Protein AF-A0A8C7GXF8-F1 (afdb_monomer)

Structure (mmCIF, N/CA/C/O backbone):
data_AF-A0A8C7GXF8-F1
#
_entry.id   AF-A0A8C7GXF8-F1
#
loop_
_atom_site.group_PDB
_atom_site.id
_atom_site.type_symbol
_atom_site.label_atom_id
_atom_site.label_alt_id
_atom_site.label_comp_id
_atom_site.label_asym_id
_atom_site.label_entity_id
_atom_site.label_seq_id
_atom_site.pdbx_PDB_ins_code
_atom_site.Cartn_x
_atom_site.Cartn_y
_atom_site.Cartn_z
_atom_site.occupancy
_atom_site.B_iso_or_equiv
_atom_site.auth_seq_id
_atom_site.auth_comp_id
_atom_site.auth_asym_id
_atom_site.auth_atom_id
_atom_site.pdbx_PDB_model_num
ATOM 1 N N . MET A 1 1 ? -21.602 2.900 77.761 1.00 37.84 1 MET A N 1
ATOM 2 C CA . MET A 1 1 ? -21.576 1.833 76.741 1.00 37.84 1 MET A CA 1
ATOM 3 C C . MET A 1 1 ? -21.600 2.525 75.396 1.00 37.84 1 MET A C 1
ATOM 5 O O . MET A 1 1 ? -22.631 3.067 75.029 1.00 37.84 1 MET A O 1
ATOM 9 N N . ALA A 1 2 ? -20.425 2.652 74.786 1.00 38.53 2 ALA A N 1
ATOM 10 C CA . ALA A 1 2 ? -20.212 3.375 73.543 1.00 38.53 2 ALA A CA 1
ATOM 11 C C . ALA A 1 2 ? -20.342 2.424 72.341 1.00 38.53 2 ALA A C 1
ATOM 13 O O . ALA A 1 2 ? -19.917 1.275 72.425 1.00 38.53 2 ALA A O 1
ATOM 14 N N . ASP A 1 3 ? -20.939 2.963 71.280 1.00 42.12 3 ASP A N 1
ATOM 15 C CA . ASP A 1 3 ? -20.663 2.750 69.858 1.00 42.12 3 ASP A CA 1
ATOM 16 C C . ASP A 1 3 ? -20.632 1.326 69.286 1.00 42.12 3 ASP A C 1
ATOM 18 O O . ASP A 1 3 ? -19.658 0.591 69.430 1.00 42.12 3 ASP A O 1
ATOM 22 N N . PHE A 1 4 ? -21.635 1.007 68.454 1.00 40.75 4 PHE A N 1
ATOM 23 C CA . PHE A 1 4 ? -21.426 0.115 67.308 1.00 40.75 4 PHE A CA 1
ATOM 24 C C . PHE A 1 4 ? -22.445 0.367 66.179 1.00 40.75 4 PHE A C 1
ATOM 26 O O . PHE A 1 4 ? -23.509 -0.245 66.119 1.00 40.75 4 PHE A O 1
ATOM 33 N N . LEU A 1 5 ? -22.112 1.278 65.258 1.00 38.28 5 LEU A N 1
ATOM 34 C CA . LEU A 1 5 ? -22.714 1.361 63.921 1.00 38.28 5 LEU A CA 1
ATOM 35 C C . LEU A 1 5 ? -21.674 0.888 62.896 1.00 38.28 5 LEU A C 1
ATOM 37 O O . LEU A 1 5 ? -20.668 1.581 62.722 1.00 38.28 5 LEU A O 1
ATOM 41 N N . PRO A 1 6 ? -21.893 -0.221 62.166 1.00 48.06 6 PRO A N 1
ATOM 42 C CA . PRO A 1 6 ? -21.053 -0.562 61.035 1.00 48.06 6 PRO A CA 1
ATOM 43 C C . PRO A 1 6 ? -21.650 -0.053 59.710 1.00 48.06 6 PRO A C 1
ATOM 45 O O . PRO A 1 6 ? -22.717 -0.456 59.256 1.00 48.06 6 PRO A O 1
ATOM 48 N N . THR A 1 7 ? -20.855 0.810 59.074 1.00 41.66 7 THR A N 1
ATOM 49 C CA . THR A 1 7 ? -20.466 0.754 57.649 1.00 41.66 7 THR A CA 1
ATOM 50 C C . THR A 1 7 ? -21.515 0.992 56.553 1.00 41.66 7 THR A C 1
ATOM 52 O O . THR A 1 7 ? -22.010 0.078 55.897 1.00 41.66 7 THR A O 1
ATOM 55 N N . ARG A 1 8 ? -21.683 2.280 56.217 1.00 49.59 8 ARG A N 1
ATOM 56 C CA . ARG A 1 8 ? -21.349 2.867 54.894 1.00 49.59 8 ARG A CA 1
ATOM 57 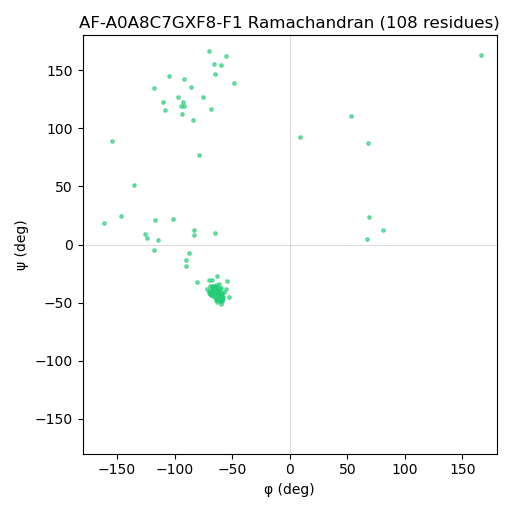C C . ARG A 1 8 ? -20.971 1.836 53.803 1.00 49.59 8 ARG A C 1
ATOM 59 O O . ARG A 1 8 ? -19.801 1.496 53.668 1.00 49.59 8 ARG A O 1
ATOM 66 N N . SER A 1 9 ? -21.924 1.371 52.993 1.00 46.28 9 SER A N 1
ATOM 67 C CA . SER A 1 9 ? -21.595 0.593 51.774 1.00 46.28 9 SER A CA 1
ATOM 68 C C . SER A 1 9 ? -22.706 0.499 50.713 1.00 46.28 9 SER A C 1
ATOM 70 O O . SER A 1 9 ? -22.623 -0.333 49.819 1.00 46.28 9 SER A O 1
ATOM 72 N N . VAL A 1 10 ? -23.718 1.377 50.729 1.00 46.47 10 VAL A N 1
ATOM 73 C CA . VAL A 1 10 ? -24.803 1.376 49.712 1.00 46.47 10 VAL A CA 1
ATOM 74 C C . VAL A 1 10 ? -24.845 2.625 48.821 1.00 46.47 10 VAL A C 1
ATOM 76 O O . VAL A 1 10 ? -25.710 2.750 47.963 1.00 46.47 10 VAL A O 1
ATOM 79 N N . LEU A 1 11 ? -23.887 3.547 48.962 1.00 46.47 11 LEU A N 1
ATOM 80 C CA . LEU A 1 11 ? -23.899 4.844 48.265 1.00 46.47 11 LEU A CA 1
ATOM 81 C C . LEU A 1 11 ? -22.981 4.934 47.035 1.00 46.47 11 LEU A C 1
ATOM 83 O O . LEU A 1 11 ? -22.623 6.037 46.643 1.00 46.47 11 LEU A O 1
ATOM 87 N N . ASN A 1 12 ? -22.593 3.822 46.402 1.00 44.22 12 ASN A N 1
ATOM 88 C CA . ASN A 1 12 ? -21.622 3.878 45.296 1.00 44.22 12 ASN A CA 1
ATOM 89 C C . ASN A 1 12 ? -22.120 3.419 43.921 1.00 44.22 12 ASN A C 1
ATOM 91 O O . ASN A 1 12 ? -21.305 3.137 43.04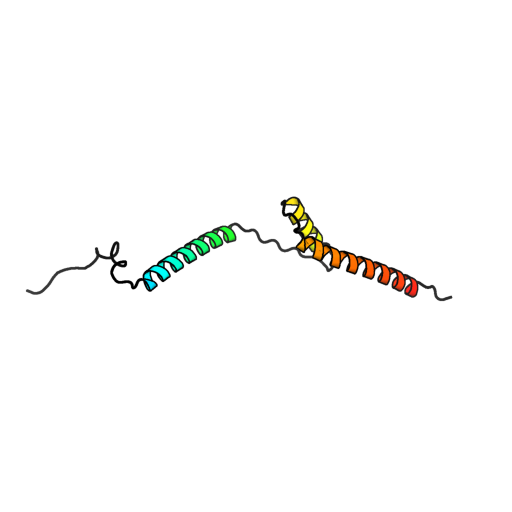8 1.00 44.22 12 ASN A O 1
ATOM 95 N N . GLN A 1 13 ? -23.436 3.408 43.679 1.00 51.03 13 GLN A N 1
ATOM 96 C CA . GLN A 1 13 ? -23.968 3.135 42.332 1.00 51.03 13 GLN A CA 1
ATOM 97 C C . GLN A 1 13 ? -24.897 4.199 41.731 1.00 51.03 13 GLN A C 1
ATOM 99 O O . GLN A 1 13 ? -25.362 4.008 40.613 1.00 51.03 13 GLN A O 1
ATOM 104 N N . CYS A 1 14 ? -25.106 5.359 42.368 1.00 48.25 14 CYS A N 1
ATOM 105 C CA . CYS A 1 14 ? -25.914 6.433 41.754 1.00 48.25 14 CYS A CA 1
ATOM 106 C C . 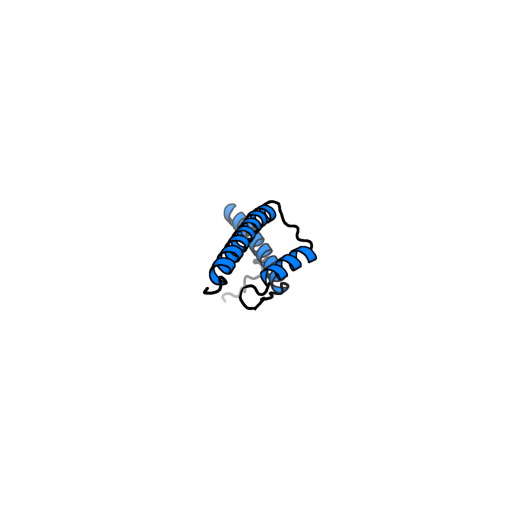CYS A 1 1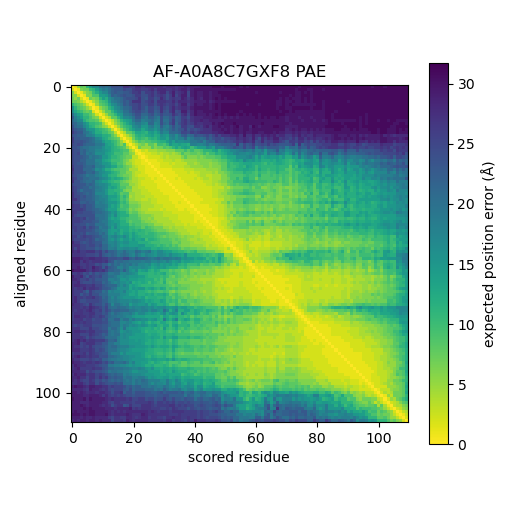4 ? -25.486 7.880 42.078 1.00 48.25 14 CYS A C 1
ATOM 108 O O . CYS A 1 14 ? -26.317 8.777 42.002 1.00 48.25 14 CYS A O 1
ATOM 110 N N . PHE A 1 15 ? -24.221 8.150 42.434 1.00 51.00 15 PHE A N 1
ATOM 111 C CA . PHE A 1 15 ? -23.836 9.477 42.957 1.00 51.00 15 PHE A CA 1
ATOM 112 C C . PHE A 1 15 ? -22.535 10.130 42.424 1.00 51.00 15 PHE A C 1
ATOM 114 O O . PHE A 1 15 ? -21.754 10.619 43.233 1.00 51.00 15 PHE A O 1
ATOM 121 N N . PRO A 1 16 ? -22.287 10.262 41.097 1.00 55.88 16 PRO A N 1
ATOM 122 C CA . PRO A 1 16 ? -21.278 11.244 40.679 1.00 55.88 16 PRO A CA 1
ATOM 123 C C . PRO A 1 16 ? -21.739 12.282 39.647 1.00 55.88 16 PRO A C 1
ATOM 125 O O . PRO A 1 16 ? -20.898 13.019 39.160 1.00 55.88 16 PRO A O 1
ATOM 128 N N . VAL A 1 17 ? -23.027 12.404 39.299 1.00 54.91 17 VAL A N 1
ATOM 129 C CA . VAL A 1 17 ? -23.456 13.400 38.282 1.00 54.91 17 VAL A CA 1
ATOM 130 C C . VAL A 1 17 ? -23.827 14.771 38.876 1.00 54.91 17 VAL A C 1
ATOM 132 O O . VAL A 1 17 ? -23.790 15.762 38.157 1.00 54.91 17 VAL A O 1
ATOM 135 N N . CYS A 1 18 ? -24.107 14.879 40.180 1.00 55.53 18 CYS A N 1
ATOM 136 C CA . CYS A 1 18 ? -24.530 16.148 40.802 1.00 55.53 18 CYS A CA 1
ATOM 137 C C . CYS A 1 18 ? -23.395 17.073 41.293 1.00 55.53 18 CYS A C 1
ATOM 139 O O . CYS A 1 18 ? -23.698 18.189 41.700 1.00 55.53 18 CYS A O 1
ATOM 141 N N . LEU A 1 19 ? -22.124 16.647 41.278 1.00 58.94 19 LEU A N 1
ATOM 142 C CA . LEU A 1 19 ? -20.984 17.428 41.810 1.00 58.94 19 LEU A CA 1
ATOM 143 C C . LEU A 1 19 ? -19.926 17.807 40.762 1.00 58.94 19 LEU A C 1
ATOM 145 O O . LEU A 1 19 ? -18.985 18.522 41.086 1.00 58.94 19 LEU A O 1
ATOM 149 N N . LEU A 1 20 ? -20.065 17.328 39.526 1.00 65.38 20 LEU A N 1
ATOM 150 C CA . LEU A 1 20 ? -19.128 17.628 38.446 1.00 65.38 20 LEU A CA 1
ATOM 151 C C . LEU A 1 20 ? -19.520 18.948 37.780 1.00 65.38 20 LEU A C 1
ATOM 153 O O . LEU A 1 20 ? -20.690 19.172 37.457 1.00 65.38 20 LEU A O 1
ATOM 157 N N . SER A 1 21 ? -18.533 19.802 37.529 1.00 72.88 21 SER A N 1
ATOM 158 C CA . SER A 1 21 ? -18.700 20.948 36.638 1.00 72.88 21 SER A CA 1
ATOM 159 C C . SER A 1 21 ? -19.084 20.470 35.230 1.00 72.88 21 SER A C 1
ATOM 161 O O . SER A 1 21 ? -18.786 19.341 34.825 1.00 72.88 21 SER A O 1
ATOM 163 N N . SER A 1 22 ? -19.763 21.319 34.452 1.00 77.50 22 SER A N 1
ATOM 164 C CA . SER A 1 22 ? -20.191 20.970 33.086 1.00 77.50 22 SER A CA 1
ATOM 165 C C . SER A 1 22 ? -19.028 20.495 32.205 1.00 77.50 22 SER A C 1
ATOM 167 O O . SER A 1 22 ? -19.207 19.610 31.368 1.00 77.50 22 SER A O 1
ATOM 169 N 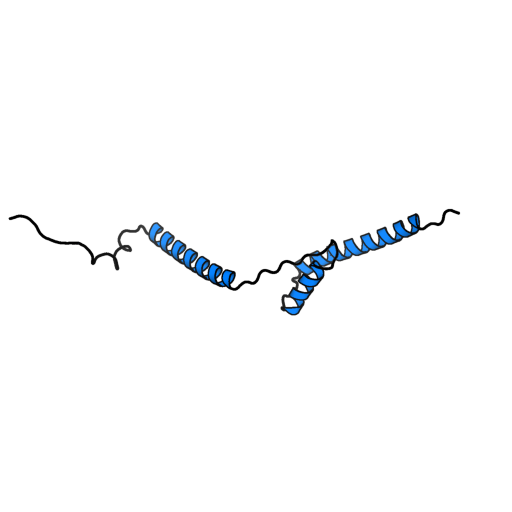N . THR A 1 23 ? -17.825 21.023 32.444 1.00 81.00 23 THR A N 1
ATOM 170 C CA . THR A 1 23 ? -16.588 20.642 31.760 1.00 81.00 23 THR A CA 1
ATOM 171 C C . THR A 1 23 ? -16.127 19.236 32.133 1.00 81.00 23 THR A C 1
ATOM 173 O O . THR A 1 23 ? -15.759 18.472 31.246 1.00 81.00 23 THR A O 1
ATOM 176 N N . GLU A 1 24 ? -16.187 18.840 33.406 1.00 82.31 24 GLU A N 1
ATOM 177 C CA . GLU A 1 24 ? -15.791 17.496 33.845 1.00 82.31 24 GLU A CA 1
ATOM 178 C C . GLU A 1 24 ? -16.763 16.415 33.354 1.00 82.31 24 GLU A C 1
ATOM 180 O O . GLU A 1 24 ? -16.335 15.326 32.969 1.00 82.31 24 GLU A O 1
ATOM 185 N N . VAL A 1 25 ? -18.065 16.720 33.286 1.00 83.00 25 VAL A N 1
ATOM 186 C CA . VAL A 1 25 ? -19.057 15.822 32.670 1.00 83.00 25 VAL A CA 1
ATOM 187 C C . VAL A 1 25 ? -18.742 15.604 31.189 1.00 83.00 25 VAL A C 1
ATOM 189 O O . VAL A 1 25 ? -18.837 14.479 30.692 1.00 83.00 25 VAL A O 1
ATOM 192 N N . GLU A 1 26 ? -18.344 16.657 30.476 1.00 85.25 26 GLU A N 1
ATOM 193 C CA . GLU A 1 26 ? -17.972 16.560 29.066 1.00 85.25 26 GLU A CA 1
ATOM 194 C C . GLU A 1 26 ? -16.647 15.810 28.858 1.00 85.25 26 GLU A C 1
ATOM 196 O O . GLU A 1 26 ? -16.554 14.969 27.965 1.00 85.25 26 GLU A O 1
ATOM 201 N N . GLN A 1 27 ? -15.652 16.031 29.720 1.00 84.75 27 GLN A N 1
ATOM 202 C CA . GLN A 1 27 ? -14.398 15.271 29.731 1.00 84.75 27 GLN A CA 1
ATOM 203 C C . GLN A 1 27 ? -14.650 13.779 29.976 1.00 84.75 27 GLN A C 1
ATOM 205 O O . GLN A 1 27 ? -14.104 12.934 29.272 1.00 84.75 27 GLN A O 1
ATOM 210 N N . LEU A 1 28 ? -15.536 13.439 30.917 1.00 86.56 28 LEU A N 1
ATOM 211 C CA . LEU A 1 28 ? -15.901 12.052 31.196 1.00 86.56 28 LEU A CA 1
ATOM 212 C C . LEU A 1 28 ? -16.641 11.408 30.013 1.00 86.56 28 LEU A C 1
ATOM 214 O O . LEU A 1 28 ? -16.430 10.231 29.724 1.00 86.56 28 LEU A O 1
ATOM 218 N N . ARG A 1 29 ? -17.502 12.163 29.315 1.00 88.50 29 ARG A N 1
ATOM 219 C CA . ARG A 1 29 ? -18.162 11.697 28.082 1.00 88.50 29 ARG A CA 1
ATOM 220 C C . ARG A 1 29 ? -17.141 11.415 26.981 1.00 88.50 29 ARG A C 1
ATOM 222 O O . ARG A 1 29 ? -17.152 10.312 26.445 1.00 88.50 29 ARG A O 1
ATOM 229 N N . LYS A 1 30 ? -16.221 12.352 26.725 1.00 93.25 30 LYS A N 1
ATOM 230 C CA . LYS A 1 30 ? -15.130 12.186 25.749 1.00 93.25 30 LYS A CA 1
ATOM 231 C C . LYS A 1 30 ? -14.238 10.997 26.101 1.00 93.25 30 LYS A C 1
ATOM 233 O O . LYS A 1 30 ? -13.967 10.165 25.245 1.00 93.25 30 LYS A O 1
ATOM 238 N N . SER A 1 31 ? -13.854 10.864 27.369 1.00 93.31 31 SER A N 1
ATOM 239 C CA . SER A 1 31 ? -13.053 9.737 27.861 1.00 93.31 31 SER A CA 1
ATOM 240 C C . SER A 1 31 ? -13.750 8.393 27.609 1.00 93.31 31 SER A C 1
ATOM 242 O O . SER A 1 31 ? -13.182 7.500 26.987 1.00 93.31 31 SER A O 1
ATOM 244 N N . LYS A 1 32 ? -15.045 8.287 27.941 1.00 93.38 32 LYS A N 1
ATOM 245 C CA . LYS A 1 32 ? -15.844 7.084 27.649 1.00 93.38 32 LYS A CA 1
ATOM 246 C C . LYS A 1 32 ? -15.964 6.783 26.154 1.00 93.38 32 LYS A C 1
ATOM 248 O O . LYS A 1 32 ? -16.075 5.618 25.779 1.00 93.38 32 LYS A O 1
ATOM 253 N N . GLU A 1 33 ? -16.014 7.800 25.299 1.00 94.81 33 GLU A N 1
ATOM 254 C CA . GLU A 1 33 ? -16.019 7.613 23.844 1.00 94.81 33 GLU A CA 1
ATOM 255 C C . GLU A 1 33 ? -14.671 7.094 23.336 1.00 94.81 33 GLU A C 1
ATOM 257 O O . GLU A 1 33 ? -14.654 6.159 22.533 1.00 94.81 33 GLU A O 1
ATOM 262 N N . ILE A 1 34 ? -13.565 7.623 23.865 1.00 95.44 34 ILE A N 1
ATOM 263 C CA . ILE A 1 34 ? -12.201 7.173 23.558 1.00 95.44 34 ILE A CA 1
ATOM 264 C C . ILE A 1 34 ? -12.005 5.713 23.981 1.00 95.44 34 ILE A C 1
ATOM 266 O O . ILE A 1 34 ? -11.534 4.901 23.183 1.00 95.44 34 ILE A O 1
ATOM 270 N N . ASP A 1 35 ? -12.427 5.342 25.192 1.00 95.12 35 ASP A N 1
ATOM 271 C CA . ASP A 1 35 ? -12.330 3.962 25.683 1.00 95.12 35 ASP A CA 1
ATOM 272 C C . ASP A 1 35 ? -13.127 2.992 24.797 1.00 95.12 35 ASP A C 1
ATOM 274 O O . ASP A 1 35 ? -12.680 1.882 24.490 1.00 95.12 35 ASP A O 1
ATOM 278 N N . LYS A 1 36 ? -14.300 3.424 24.313 1.00 95.06 36 LYS A N 1
ATOM 279 C CA . LYS A 1 36 ? -15.111 2.648 23.364 1.00 95.06 36 LYS A CA 1
ATOM 280 C C . LYS A 1 36 ? -14.446 2.507 21.997 1.00 95.06 36 LYS A C 1
ATOM 282 O O . LYS A 1 36 ? -14.574 1.445 21.387 1.00 95.06 36 LYS A O 1
ATOM 287 N N . SER A 1 37 ? -13.785 3.538 21.463 1.00 94.62 37 SER A N 1
ATOM 288 C CA . SER A 1 37 ? -12.992 3.379 20.232 1.00 94.62 37 SER A CA 1
ATOM 289 C C . SER A 1 37 ? -11.808 2.447 20.456 1.00 94.62 37 SER A C 1
ATOM 291 O O . SER A 1 37 ? -11.645 1.500 19.695 1.00 94.62 37 SER A O 1
ATOM 293 N N . LEU A 1 38 ? -11.078 2.613 21.560 1.00 95.12 38 LEU A N 1
ATOM 294 C CA . LEU A 1 38 ? -9.896 1.812 21.862 1.00 95.12 38 LEU A CA 1
ATOM 295 C C . LEU A 1 38 ? -10.235 0.325 22.025 1.00 95.12 38 LEU A C 1
ATOM 297 O O . LEU A 1 38 ? -9.523 -0.540 21.519 1.00 95.12 38 LEU A O 1
ATOM 301 N N . SER A 1 39 ? -11.354 0.013 22.686 1.00 94.75 39 SER A N 1
ATOM 302 C CA . SER A 1 39 ? -11.821 -1.369 22.808 1.00 94.75 39 SER A CA 1
ATOM 303 C C . SER A 1 39 ? -12.184 -1.982 21.453 1.00 94.75 39 SER A C 1
ATOM 305 O O . SER A 1 39 ? -11.917 -3.166 21.249 1.00 94.75 39 SER A O 1
ATOM 307 N N . ARG A 1 40 ? -12.783 -1.213 20.531 1.00 93.25 40 ARG A N 1
ATOM 308 C CA . ARG A 1 40 ? -13.094 -1.693 19.173 1.00 93.25 40 ARG A CA 1
ATOM 309 C C . ARG A 1 40 ? -11.818 -1.954 18.375 1.00 93.25 40 ARG A C 1
ATOM 311 O O . ARG A 1 40 ? -11.697 -3.016 17.765 1.00 93.25 40 ARG A O 1
ATOM 318 N N . ASP A 1 41 ? -10.861 -1.036 18.444 1.00 93.31 41 ASP A N 1
ATOM 319 C CA . ASP A 1 41 ? -9.579 -1.148 17.746 1.00 93.31 41 ASP A CA 1
ATOM 320 C C . ASP A 1 41 ? -8.758 -2.331 18.263 1.00 93.31 41 ASP A C 1
ATOM 322 O O . ASP A 1 41 ? -8.153 -3.054 17.473 1.00 93.31 41 ASP A O 1
ATOM 326 N N . LYS A 1 42 ? -8.795 -2.596 19.577 1.00 94.06 42 LYS A N 1
ATOM 327 C CA . LYS A 1 42 ? -8.156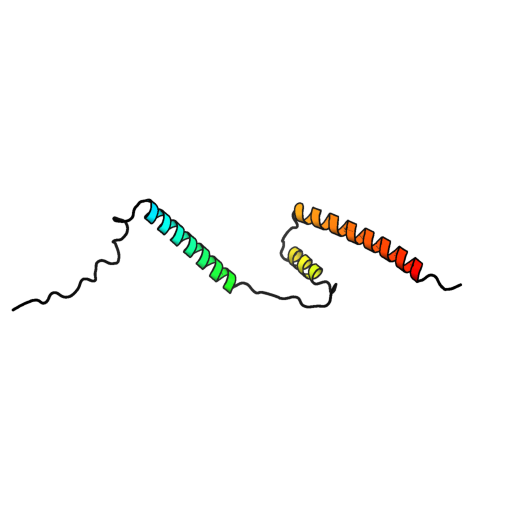 -3.772 20.180 1.00 94.06 42 LYS A CA 1
ATOM 328 C C . LYS A 1 42 ? -8.712 -5.073 19.602 1.00 94.06 42 LYS A C 1
ATOM 330 O O . LYS A 1 42 ? -7.942 -5.908 19.137 1.00 94.06 42 LYS A O 1
ATOM 335 N N . THR A 1 43 ? -10.036 -5.235 19.580 1.00 92.38 43 THR A N 1
ATOM 336 C CA . THR A 1 43 ? -10.668 -6.441 19.020 1.00 92.38 43 THR A CA 1
ATOM 337 C C . THR A 1 43 ? -10.404 -6.584 17.520 1.00 92.38 43 THR A C 1
ATOM 339 O O . THR A 1 43 ? -10.246 -7.700 17.027 1.00 92.38 43 THR A O 1
ATOM 342 N N . TYR A 1 44 ? -10.340 -5.474 16.780 1.00 92.50 44 TYR A N 1
ATOM 343 C CA . TYR A 1 44 ? -9.947 -5.492 15.373 1.00 92.50 44 TYR A CA 1
ATOM 344 C C . TYR A 1 44 ? -8.492 -5.953 15.208 1.00 92.50 44 TYR A C 1
ATOM 346 O O . TYR A 1 44 ? -8.223 -6.866 14.430 1.00 92.50 44 TYR A O 1
ATOM 354 N N . ALA A 1 45 ? -7.568 -5.397 15.995 1.00 89.88 45 ALA A N 1
ATOM 355 C CA . ALA A 1 45 ? -6.152 -5.745 15.965 1.00 89.88 45 ALA A CA 1
ATOM 356 C C . ALA A 1 45 ? -5.877 -7.207 16.346 1.00 89.88 45 ALA A C 1
ATOM 358 O O . ALA A 1 45 ? -5.015 -7.832 15.736 1.00 89.88 45 ALA A O 1
ATOM 359 N N . GLU A 1 46 ? -6.625 -7.768 17.300 1.00 92.06 46 GLU A N 1
ATOM 360 C CA . GLU A 1 46 ? -6.539 -9.187 17.680 1.00 92.06 46 GLU A CA 1
ATOM 361 C C . GLU A 1 46 ? -6.939 -10.134 16.538 1.00 92.06 46 GLU A C 1
ATOM 363 O O . GLU A 1 46 ? -6.456 -11.261 16.471 1.00 92.06 46 GLU A O 1
ATOM 368 N N . ARG A 1 47 ? -7.802 -9.680 15.621 1.00 91.44 47 ARG A N 1
ATOM 369 C CA . ARG A 1 47 ? -8.241 -10.453 14.448 1.00 91.44 47 ARG A CA 1
ATOM 370 C C . ARG A 1 47 ? -7.356 -10.237 13.218 1.00 91.44 47 ARG A C 1
ATOM 372 O O . ARG A 1 47 ? -7.477 -10.989 12.253 1.00 91.44 47 ARG A O 1
ATOM 379 N N . LEU A 1 48 ? -6.493 -9.218 13.221 1.00 92.00 48 LEU A N 1
ATOM 380 C CA . LEU A 1 48 ? -5.616 -8.903 12.094 1.00 92.00 48 LEU A CA 1
ATOM 381 C C . LEU A 1 48 ? -4.438 -9.878 12.006 1.00 92.00 48 LEU A C 1
ATOM 383 O O . LEU A 1 48 ? -3.639 -10.007 12.932 1.00 92.00 48 LEU A O 1
ATOM 387 N N . VAL A 1 49 ? -4.260 -10.482 10.832 1.00 91.75 49 VAL A N 1
ATOM 388 C CA . VAL A 1 49 ? -3.086 -11.304 10.514 1.00 91.75 49 VAL A CA 1
ATOM 389 C C . VAL A 1 49 ? -2.024 -10.433 9.842 1.00 91.75 49 VAL A C 1
ATOM 391 O O . VAL A 1 49 ? -2.278 -9.817 8.808 1.00 91.75 49 VAL A O 1
ATOM 394 N N . LYS A 1 50 ? -0.818 -10.385 10.419 1.00 91.62 50 LYS A N 1
ATOM 395 C CA . LYS A 1 50 ? 0.333 -9.658 9.859 1.00 91.62 50 LYS A CA 1
ATOM 396 C C . LYS A 1 50 ? 1.229 -10.620 9.085 1.00 91.62 50 LYS A C 1
ATOM 398 O O . LYS A 1 50 ? 1.670 -11.625 9.633 1.00 91.62 50 LYS A O 1
ATOM 403 N N . ILE A 1 51 ? 1.522 -10.287 7.831 1.00 91.88 51 ILE A N 1
ATOM 404 C CA . ILE A 1 51 ? 2.369 -11.087 6.937 1.00 91.88 51 ILE A CA 1
ATOM 405 C C . ILE A 1 51 ? 3.594 -10.255 6.549 1.00 91.88 51 ILE A C 1
ATOM 407 O O . ILE A 1 51 ? 3.459 -9.085 6.195 1.00 91.88 51 ILE A O 1
ATOM 411 N N . LEU A 1 52 ? 4.783 -10.864 6.598 1.00 93.19 52 LEU A N 1
ATOM 412 C CA . LEU A 1 52 ? 6.036 -10.255 6.150 1.00 93.19 52 LEU A CA 1
ATOM 413 C C . LEU A 1 52 ? 6.530 -10.951 4.878 1.00 93.19 52 LEU A C 1
ATOM 415 O O . LEU A 1 52 ? 6.754 -12.158 4.869 1.00 93.19 52 LEU A O 1
ATOM 419 N N . LEU A 1 53 ? 6.721 -10.179 3.809 1.00 92.12 53 LEU A N 1
ATOM 420 C CA . LEU A 1 53 ? 7.266 -10.667 2.542 1.00 92.12 53 LEU A CA 1
ATOM 421 C C . LEU A 1 53 ? 8.783 -10.454 2.525 1.00 92.12 53 LEU A C 1
ATOM 423 O O . LEU A 1 53 ? 9.251 -9.316 2.467 1.00 92.12 53 LEU A O 1
ATOM 427 N N . LEU A 1 54 ? 9.552 -11.544 2.552 1.00 93.94 54 LEU A N 1
ATOM 428 C CA . LEU A 1 54 ? 11.017 -11.526 2.503 1.00 93.94 54 LEU A CA 1
ATOM 429 C C . LEU A 1 54 ? 11.523 -11.953 1.119 1.00 93.94 54 LEU A C 1
ATOM 431 O O . LEU A 1 54 ? 10.922 -12.792 0.456 1.00 93.94 54 LEU A O 1
ATOM 435 N N . GLY A 1 55 ? 12.629 -11.360 0.671 1.00 92.44 55 GLY A N 1
ATOM 436 C CA . GLY A 1 55 ? 13.272 -11.703 -0.600 1.00 92.44 55 GLY A CA 1
ATOM 437 C C . GLY A 1 55 ? 14.301 -10.662 -1.032 1.00 92.44 55 GLY A C 1
ATOM 438 O O . GLY A 1 55 ? 1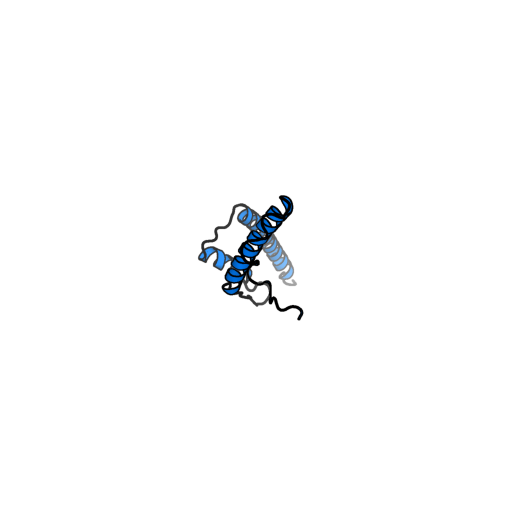4.260 -9.525 -0.553 1.00 92.44 55 GLY A O 1
ATOM 439 N N . ALA A 1 56 ? 15.184 -11.030 -1.963 1.00 91.75 56 ALA A N 1
ATOM 440 C CA . ALA A 1 56 ? 16.215 -10.155 -2.529 1.00 91.75 56 ALA A CA 1
ATOM 441 C C . ALA A 1 56 ? 15.645 -8.852 -3.128 1.00 91.75 56 ALA A C 1
ATOM 443 O O . ALA A 1 56 ? 14.443 -8.748 -3.398 1.00 91.75 56 ALA A O 1
ATOM 444 N N . GLY A 1 57 ? 16.498 -7.843 -3.341 1.00 86.75 57 GLY A N 1
ATOM 445 C CA . GLY A 1 57 ? 16.124 -6.659 -4.123 1.00 86.75 57 GLY A CA 1
ATOM 446 C C . GLY A 1 57 ? 15.468 -7.081 -5.443 1.00 86.75 57 GLY A C 1
ATOM 447 O O . GLY A 1 57 ? 15.862 -8.084 -6.024 1.00 86.75 57 GLY A O 1
ATOM 448 N N . GLU A 1 58 ? 14.407 -6.382 -5.854 1.00 85.75 58 GLU A N 1
ATOM 449 C CA . GLU A 1 58 ? 13.717 -6.617 -7.140 1.00 85.75 58 GLU A CA 1
ATOM 450 C C . GLU A 1 58 ? 12.966 -7.954 -7.295 1.00 85.75 58 GLU A C 1
ATOM 452 O O . GLU A 1 58 ? 12.336 -8.187 -8.321 1.00 85.75 58 GLU A O 1
ATOM 457 N N . SER A 1 59 ? 12.887 -8.787 -6.251 1.00 90.00 59 SER A N 1
ATOM 458 C CA . SER A 1 59 ? 12.188 -10.087 -6.273 1.00 90.00 59 SER A CA 1
ATOM 459 C C . SER A 1 59 ? 10.658 -10.035 -6.476 1.00 90.00 59 SER A C 1
ATOM 461 O O . SER A 1 59 ? 9.971 -11.024 -6.242 1.00 90.00 59 SER A O 1
ATOM 463 N N . GLY A 1 60 ? 10.082 -8.878 -6.808 1.00 90.88 60 GLY A N 1
ATOM 464 C CA . GLY A 1 60 ? 8.648 -8.734 -7.068 1.00 90.88 60 GLY A CA 1
ATOM 465 C C . GLY A 1 60 ? 7.745 -8.600 -5.834 1.00 90.88 60 GLY A C 1
ATOM 466 O O . GLY A 1 60 ? 6.527 -8.642 -5.985 1.00 90.88 60 GLY A O 1
ATOM 467 N N . LYS A 1 61 ? 8.285 -8.374 -4.625 1.00 94.69 61 LYS A N 1
ATOM 468 C CA . LYS A 1 61 ? 7.483 -8.170 -3.390 1.00 94.69 61 LYS A CA 1
ATOM 469 C C . LYS A 1 61 ? 6.417 -7.078 -3.546 1.00 94.69 61 LYS A C 1
ATOM 471 O O . LYS A 1 61 ? 5.257 -7.277 -3.197 1.00 94.69 61 LYS A O 1
ATOM 476 N N . SER A 1 62 ? 6.796 -5.941 -4.130 1.00 91.50 62 SER A N 1
ATOM 477 C CA . SER A 1 62 ? 5.869 -4.834 -4.393 1.00 91.50 62 SER A CA 1
ATOM 478 C C . SER A 1 62 ? 4.822 -5.194 -5.451 1.00 91.50 62 SER A C 1
ATOM 480 O O . SER A 1 62 ? 3.698 -4.710 -5.387 1.00 91.50 62 SER A O 1
ATOM 482 N N . THR A 1 63 ? 5.163 -6.060 -6.410 1.00 93.12 63 THR A N 1
ATOM 483 C CA . THR A 1 63 ? 4.226 -6.564 -7.424 1.00 93.12 63 THR A CA 1
ATOM 484 C C . THR A 1 63 ? 3.195 -7.501 -6.802 1.00 93.12 63 THR A C 1
ATOM 486 O O . THR A 1 63 ? 2.011 -7.367 -7.092 1.00 93.12 63 THR A O 1
ATOM 489 N N . PHE A 1 64 ? 3.611 -8.385 -5.892 1.00 93.69 64 PHE A N 1
ATOM 490 C CA . PHE A 1 64 ? 2.699 -9.253 -5.144 1.00 93.69 64 PHE A CA 1
ATOM 491 C C . PHE A 1 64 ? 1.680 -8.440 -4.331 1.00 93.69 64 PHE A C 1
ATOM 493 O O .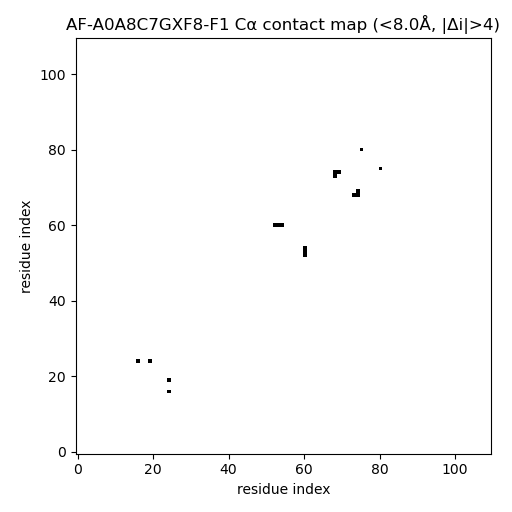 PHE A 1 64 ? 0.481 -8.684 -4.423 1.00 93.69 64 PHE A O 1
ATOM 500 N N . LEU A 1 65 ? 2.134 -7.412 -3.603 1.00 91.56 65 LEU A N 1
ATOM 501 C CA . LEU A 1 65 ? 1.238 -6.526 -2.847 1.00 91.56 65 LEU A CA 1
ATOM 502 C C . LEU A 1 65 ? 0.254 -5.769 -3.750 1.00 91.56 65 LEU A C 1
ATOM 504 O O . LEU A 1 65 ? -0.917 -5.634 -3.402 1.00 91.56 65 LEU A O 1
ATOM 508 N N . LYS A 1 66 ? 0.700 -5.306 -4.925 1.00 91.94 66 LYS A N 1
ATOM 509 C CA . LYS A 1 66 ? -0.191 -4.675 -5.913 1.00 91.94 66 LYS A CA 1
ATOM 510 C C . LYS A 1 66 ? -1.260 -5.645 -6.418 1.00 91.94 66 LYS A C 1
ATOM 512 O O 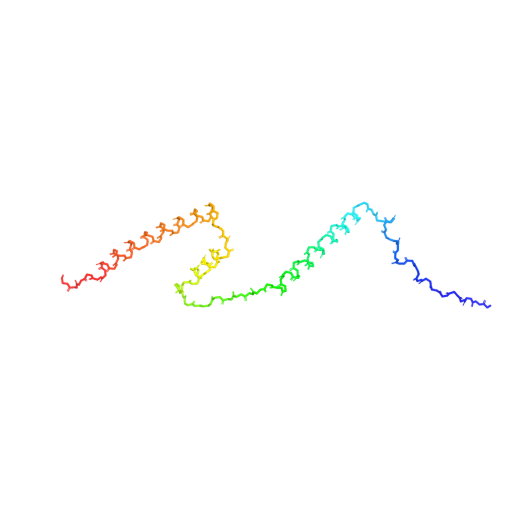. LYS A 1 66 ? -2.411 -5.244 -6.539 1.00 91.94 66 LYS A O 1
ATOM 517 N N . GLN A 1 67 ? -0.905 -6.907 -6.660 1.00 93.31 67 GLN A N 1
ATOM 518 C CA . GLN A 1 67 ? -1.878 -7.928 -7.059 1.00 93.31 67 GLN A CA 1
ATOM 519 C C . GLN A 1 67 ? -2.861 -8.265 -5.937 1.00 93.31 67 GLN A C 1
ATOM 521 O O . GLN A 1 67 ? -4.051 -8.406 -6.197 1.00 93.31 67 GLN A O 1
ATOM 526 N N . MET A 1 68 ? -2.404 -8.306 -4.683 1.00 93.06 68 MET A N 1
ATOM 527 C CA . MET A 1 68 ? -3.302 -8.474 -3.536 1.00 93.06 68 MET A CA 1
ATOM 528 C C . MET A 1 68 ? -4.347 -7.351 -3.469 1.00 93.06 68 MET A C 1
ATOM 530 O O . MET A 1 68 ? -5.520 -7.643 -3.262 1.00 93.06 68 MET A O 1
ATOM 534 N N . ARG A 1 69 ? -3.967 -6.086 -3.718 1.00 91.81 69 ARG A N 1
ATOM 535 C CA . ARG A 1 69 ? -4.936 -4.970 -3.793 1.00 91.81 69 ARG A CA 1
ATOM 536 C C . ARG A 1 69 ? -5.998 -5.198 -4.875 1.00 91.81 69 ARG A C 1
ATOM 538 O O . ARG A 1 69 ? -7.181 -5.046 -4.589 1.00 91.81 69 ARG A O 1
ATOM 545 N N . ILE A 1 70 ? -5.577 -5.620 -6.071 1.00 91.81 70 ILE A N 1
ATOM 546 C CA . ILE A 1 70 ? -6.476 -5.901 -7.204 1.00 91.81 70 ILE A CA 1
ATOM 547 C C . ILE A 1 70 ? -7.463 -7.024 -6.856 1.00 91.81 70 ILE A C 1
ATOM 549 O O . ILE A 1 70 ? -8.663 -6.878 -7.064 1.00 91.81 70 ILE A O 1
ATOM 553 N N . ILE A 1 71 ? -6.976 -8.132 -6.292 1.00 92.69 71 ILE A N 1
ATOM 554 C CA . ILE A 1 71 ? -7.806 -9.304 -5.963 1.00 92.69 71 ILE A CA 1
ATOM 555 C C . ILE A 1 71 ? -8.809 -8.990 -4.844 1.00 92.69 71 ILE A C 1
ATOM 557 O O . ILE A 1 71 ? -9.937 -9.476 -4.873 1.00 92.69 71 ILE A O 1
ATOM 561 N N . HIS A 1 72 ? -8.423 -8.166 -3.867 1.00 91.44 72 HIS A N 1
ATOM 562 C CA . HIS A 1 72 ? -9.290 -7.765 -2.756 1.00 91.44 72 HIS A CA 1
ATOM 563 C C . HIS A 1 72 ? -10.229 -6.591 -3.086 1.00 91.44 72 HIS A C 1
ATOM 565 O O . HIS A 1 72 ? -10.899 -6.087 -2.187 1.00 91.44 72 HIS A O 1
ATOM 571 N N . GLY A 1 73 ? -10.303 -6.168 -4.353 1.00 85.44 73 GLY A N 1
ATOM 572 C CA . GLY A 1 73 ? -11.237 -5.134 -4.804 1.00 85.44 73 GLY A CA 1
ATOM 573 C C . GLY A 1 73 ? -10.927 -3.733 -4.272 1.00 85.44 73 GLY A C 1
ATOM 574 O O . GLY A 1 73 ? -11.829 -2.908 -4.176 1.00 85.44 73 GLY A O 1
ATOM 575 N N . GLN A 1 74 ? -9.674 -3.457 -3.892 1.00 86.81 74 GLN A N 1
ATOM 576 C CA . GLN A 1 74 ? -9.234 -2.088 -3.633 1.00 86.81 74 GLN A CA 1
ATOM 577 C C . GLN A 1 74 ? -8.839 -1.431 -4.949 1.00 86.81 74 GLN A C 1
ATOM 579 O O . GLN A 1 74 ? -7.773 -1.718 -5.500 1.00 86.81 74 GLN A O 1
ATOM 584 N N . ASP A 1 75 ? -9.686 -0.518 -5.412 1.00 86.94 75 ASP A N 1
ATOM 585 C CA . ASP A 1 75 ? -9.396 0.294 -6.583 1.00 86.94 75 ASP A CA 1
ATOM 586 C C . ASP A 1 75 ? -8.208 1.236 -6.338 1.00 86.94 75 ASP A C 1
ATOM 588 O O . ASP A 1 75 ? -7.858 1.592 -5.205 1.00 86.94 75 ASP A O 1
ATOM 592 N N . PHE A 1 76 ? -7.557 1.620 -7.434 1.00 88.50 76 PHE A N 1
ATOM 593 C CA . PHE A 1 76 ? -6.513 2.639 -7.429 1.00 88.50 76 PHE A CA 1
ATOM 594 C C . PHE A 1 76 ? -7.146 3.995 -7.716 1.00 88.50 76 PHE A C 1
ATOM 596 O O . PHE A 1 76 ? -7.723 4.194 -8.789 1.00 88.50 76 PHE A O 1
ATOM 603 N N . ASP A 1 77 ? -7.015 4.919 -6.767 1.00 91.62 77 ASP A N 1
ATOM 604 C CA . ASP A 1 77 ? -7.543 6.273 -6.910 1.00 91.62 77 ASP A CA 1
ATOM 605 C C . ASP A 1 77 ? -6.751 7.082 -7.954 1.00 91.62 77 ASP A C 1
ATOM 607 O O . ASP A 1 77 ? -5.660 6.702 -8.389 1.00 91.62 77 ASP A O 1
ATOM 611 N N . GLN A 1 78 ? -7.290 8.223 -8.374 1.00 92.12 78 GLN A N 1
ATOM 612 C CA . GLN A 1 78 ? -6.644 9.115 -9.331 1.00 92.12 78 GLN A CA 1
ATOM 613 C C . GLN A 1 78 ? -5.236 9.531 -8.870 1.00 92.12 78 GLN A C 1
ATOM 615 O O . GLN A 1 78 ? -4.310 9.536 -9.683 1.00 92.12 78 GLN A O 1
ATOM 620 N N . GLN A 1 79 ? -5.051 9.776 -7.570 1.00 91.81 79 GLN A N 1
ATOM 621 C CA . GLN A 1 79 ? -3.740 10.076 -6.993 1.00 91.81 79 GLN A CA 1
ATOM 622 C C . GLN A 1 79 ? -2.750 8.904 -7.151 1.00 91.81 79 GLN A C 1
ATOM 624 O O . GLN A 1 79 ? -1.637 9.104 -7.638 1.00 91.81 79 GLN A O 1
ATOM 629 N N . ASP A 1 80 ? -3.170 7.667 -6.846 1.00 89.69 80 ASP A N 1
ATOM 630 C CA . ASP A 1 80 ? -2.343 6.462 -7.037 1.00 89.69 80 ASP A CA 1
ATOM 631 C C . ASP A 1 80 ? -1.895 6.332 -8.507 1.00 89.69 80 ASP A C 1
ATOM 633 O O . ASP A 1 80 ? -0.749 5.989 -8.817 1.00 89.69 80 ASP A O 1
ATOM 637 N N . ARG A 1 81 ? -2.800 6.628 -9.449 1.00 89.94 81 ARG A N 1
ATOM 638 C CA . ARG A 1 81 ? -2.519 6.558 -10.892 1.00 89.94 81 ARG A CA 1
ATOM 639 C C . ARG A 1 81 ? -1.499 7.603 -11.336 1.00 89.94 81 ARG A C 1
ATOM 641 O O . ARG A 1 81 ? -0.672 7.307 -12.203 1.00 89.94 81 ARG A O 1
ATOM 648 N N . GLU A 1 82 ? -1.535 8.799 -10.762 1.00 93.31 82 GLU A N 1
ATOM 649 C CA . GLU A 1 82 ? -0.561 9.861 -11.033 1.00 93.31 82 GLU A CA 1
ATOM 650 C C . GLU A 1 82 ? 0.839 9.488 -10.534 1.00 93.31 82 GLU A C 1
ATOM 652 O O . GLU A 1 82 ? 1.822 9.643 -11.268 1.00 93.31 82 GLU A O 1
ATOM 657 N N . GLU A 1 83 ? 0.935 8.882 -9.351 1.00 91.62 83 GLU A N 1
ATOM 658 C CA . GLU A 1 83 ? 2.197 8.357 -8.820 1.00 91.62 83 GLU A CA 1
ATOM 659 C C . GLU A 1 83 ? 2.761 7.219 -9.690 1.00 91.62 83 GLU A C 1
ATOM 661 O O . GLU A 1 83 ? 3.961 7.180 -10.013 1.00 91.62 83 GLU A O 1
ATOM 666 N N . PHE A 1 84 ? 1.900 6.303 -10.153 1.00 91.94 84 PHE A N 1
ATOM 667 C CA . PHE A 1 84 ? 2.318 5.253 -11.082 1.00 91.94 84 PHE A CA 1
ATOM 668 C C . PHE A 1 84 ? 2.787 5.819 -12.415 1.00 91.94 84 PHE A C 1
ATOM 670 O O . PHE A 1 84 ? 3.775 5.327 -12.959 1.00 91.94 84 PHE A O 1
ATOM 677 N N . ARG A 1 85 ? 2.141 6.869 -12.927 1.00 94.44 85 ARG A N 1
ATOM 678 C CA . ARG A 1 85 ? 2.546 7.520 -14.174 1.00 94.44 85 ARG A CA 1
ATOM 679 C C . ARG A 1 85 ? 3.982 8.037 -14.094 1.00 94.44 85 ARG A C 1
ATOM 681 O O . ARG A 1 85 ? 4.779 7.740 -14.985 1.00 94.44 85 ARG A O 1
ATOM 688 N N . ALA A 1 86 ? 4.336 8.750 -13.025 1.00 94.06 86 ALA A N 1
ATOM 689 C CA . ALA A 1 86 ? 5.705 9.228 -12.814 1.00 94.06 86 ALA A CA 1
ATOM 690 C C . ALA A 1 86 ? 6.714 8.065 -12.742 1.00 94.06 86 ALA A C 1
ATOM 692 O O . ALA A 1 86 ? 7.774 8.102 -13.374 1.00 94.06 86 ALA A O 1
ATOM 693 N N . THR A 1 87 ? 6.348 6.992 -12.036 1.00 93.00 87 THR A N 1
ATOM 694 C CA . THR A 1 87 ? 7.173 5.781 -11.916 1.00 93.00 87 THR A CA 1
ATOM 695 C C . THR A 1 87 ? 7.391 5.098 -13.271 1.00 93.00 87 THR A C 1
ATOM 697 O O . THR A 1 87 ? 8.514 4.708 -13.591 1.00 93.00 87 THR A O 1
ATOM 700 N N . ILE A 1 88 ? 6.345 4.984 -14.096 1.00 94.69 88 ILE A N 1
ATOM 701 C CA . ILE A 1 88 ? 6.416 4.392 -15.439 1.00 94.69 88 ILE A CA 1
ATOM 702 C C . ILE A 1 88 ? 7.394 5.181 -16.311 1.00 94.69 88 ILE A C 1
ATOM 704 O O . ILE A 1 88 ? 8.289 4.581 -16.905 1.00 94.69 88 ILE A O 1
ATOM 708 N N . TYR A 1 89 ? 7.284 6.513 -16.345 1.00 96.19 89 TYR A N 1
ATOM 709 C CA . TYR A 1 89 ? 8.218 7.339 -17.114 1.00 96.19 89 TYR A CA 1
ATOM 710 C C . TYR A 1 89 ? 9.664 7.168 -16.642 1.00 96.19 89 TYR A C 1
ATOM 712 O O . TYR A 1 89 ? 10.557 6.990 -17.470 1.00 96.19 89 TYR A O 1
ATOM 720 N N . SER A 1 90 ? 9.899 7.159 -15.324 1.00 94.81 90 SER A N 1
ATOM 721 C CA . SER A 1 90 ? 11.235 6.918 -14.767 1.00 94.81 90 SER A CA 1
ATOM 722 C C . SER A 1 90 ? 11.800 5.570 -15.217 1.00 94.81 90 SER A C 1
ATOM 724 O O . SER A 1 90 ? 12.947 5.496 -15.656 1.00 94.81 90 SER A O 1
ATOM 726 N N . ASN A 1 91 ? 10.990 4.511 -15.172 1.00 92.81 91 ASN A N 1
ATOM 727 C CA . ASN A 1 91 ? 11.408 3.169 -15.569 1.00 92.81 91 ASN A CA 1
ATOM 728 C C . ASN A 1 91 ? 11.722 3.076 -17.067 1.00 92.81 91 ASN A C 1
ATOM 730 O O . ASN A 1 91 ? 12.723 2.466 -17.434 1.00 92.81 91 ASN A O 1
ATOM 734 N N . VAL A 1 92 ? 10.924 3.717 -17.927 1.00 95.75 92 VAL A N 1
ATOM 735 C CA . VAL A 1 92 ? 11.170 3.750 -19.379 1.00 95.75 92 VAL A CA 1
ATOM 736 C C . VAL A 1 92 ? 12.471 4.486 -19.698 1.00 95.75 92 VAL A C 1
ATOM 738 O O . VAL A 1 92 ? 13.301 3.971 -20.444 1.00 95.75 92 VAL A O 1
ATOM 741 N N . ILE A 1 93 ? 12.693 5.664 -19.107 1.00 95.44 93 ILE A N 1
ATOM 742 C CA . ILE A 1 93 ? 13.922 6.441 -19.330 1.00 95.44 93 ILE A CA 1
ATOM 743 C C . ILE A 1 93 ? 15.148 5.662 -18.842 1.00 95.44 93 ILE A C 1
ATOM 745 O O . ILE A 1 93 ? 16.149 5.587 -19.555 1.00 95.44 93 ILE A O 1
ATOM 749 N N . LYS A 1 94 ? 15.062 5.039 -17.660 1.00 92.94 94 LYS A N 1
ATOM 750 C CA . LYS A 1 94 ? 16.124 4.170 -17.137 1.00 92.94 94 LYS A CA 1
ATOM 751 C C . LYS A 1 94 ? 16.410 3.013 -18.089 1.00 92.94 94 LYS A C 1
ATOM 753 O O . LYS A 1 94 ? 17.567 2.813 -18.433 1.00 92.94 94 LYS A O 1
ATOM 758 N N . ALA A 1 95 ? 15.386 2.308 -18.570 1.00 91.62 95 ALA A N 1
ATOM 759 C CA . ALA A 1 95 ? 15.556 1.199 -19.508 1.00 91.62 95 ALA A CA 1
ATOM 760 C C . ALA A 1 95 ? 16.262 1.641 -20.804 1.00 91.62 95 ALA A C 1
ATOM 762 O O . ALA A 1 95 ? 17.210 0.995 -21.243 1.00 91.62 95 ALA A O 1
ATOM 763 N N . LEU A 1 96 ? 15.870 2.788 -21.369 1.00 92.75 96 LEU A N 1
ATOM 764 C CA . LEU A 1 96 ? 16.510 3.357 -22.562 1.00 92.75 96 LEU A CA 1
ATOM 765 C C . LEU A 1 96 ? 17.959 3.802 -22.314 1.00 92.75 96 LEU A C 1
ATOM 767 O O . LEU A 1 96 ? 18.802 3.711 -23.208 1.00 92.75 96 LEU A O 1
ATOM 771 N N . SER A 1 97 ? 18.260 4.323 -21.123 1.00 89.75 97 SER A N 1
ATOM 772 C CA . SER A 1 97 ? 19.631 4.674 -20.739 1.00 89.75 97 SER A CA 1
ATOM 773 C C . SER A 1 97 ? 20.498 3.428 -20.574 1.00 89.75 97 SER A C 1
ATOM 775 O O . SER A 1 97 ? 21.628 3.411 -21.058 1.00 89.75 97 SER A O 1
ATOM 777 N N . MET A 1 98 ? 19.967 2.387 -19.926 1.00 86.88 98 MET A N 1
ATOM 778 C CA . MET A 1 98 ? 20.670 1.121 -19.720 1.00 86.88 98 MET A CA 1
ATOM 779 C C . MET A 1 98 ? 20.962 0.411 -21.047 1.00 86.88 98 MET A C 1
ATOM 781 O O . MET A 1 98 ? 22.077 -0.062 -21.230 1.00 86.88 98 MET A O 1
ATOM 785 N N . ASP A 1 99 ? 20.027 0.400 -22.005 1.00 87.38 99 ASP A N 1
ATOM 786 C CA . ASP A 1 99 ? 20.269 -0.163 -23.347 1.00 87.38 99 ASP A CA 1
ATOM 787 C C . ASP A 1 99 ? 21.412 0.561 -24.083 1.00 87.38 99 ASP A C 1
ATOM 789 O O . ASP A 1 99 ? 22.285 -0.073 -24.679 1.00 87.38 99 ASP A O 1
ATOM 793 N N . ARG A 1 100 ? 21.460 1.898 -24.006 1.00 81.44 100 ARG A N 1
ATOM 794 C CA . ARG A 1 100 ? 22.539 2.681 -24.630 1.00 81.44 100 ARG A CA 1
ATOM 795 C C . ARG A 1 100 ? 23.899 2.451 -23.973 1.00 81.44 100 ARG A C 1
ATOM 797 O O . ARG A 1 100 ? 24.891 2.341 -24.689 1.00 81.44 100 ARG A O 1
ATOM 804 N N . LEU A 1 101 ? 23.945 2.363 -22.645 1.00 79.19 101 LEU A N 1
ATOM 805 C CA . LEU A 1 101 ? 25.173 2.066 -21.901 1.00 79.19 101 LEU A CA 1
ATOM 806 C C . LEU A 1 101 ? 25.654 0.635 -22.166 1.00 79.19 101 LEU A C 1
ATOM 808 O O . LEU A 1 101 ? 26.822 0.440 -22.484 1.00 79.19 101 LEU A O 1
ATOM 812 N N . GLY A 1 102 ? 24.748 -0.343 -22.166 1.00 77.81 102 GLY A N 1
ATOM 813 C CA . GLY A 1 102 ? 25.075 -1.730 -22.497 1.00 77.81 102 GLY A CA 1
ATOM 814 C C . GLY A 1 102 ? 25.651 -1.883 -23.907 1.00 77.81 102 GLY A C 1
ATOM 815 O O . GLY A 1 102 ? 26.601 -2.635 -24.103 1.00 77.81 102 GLY A O 1
ATOM 816 N N . LYS A 1 103 ? 25.154 -1.118 -24.888 1.00 72.69 103 LYS A N 1
ATOM 817 C CA . LYS A 1 103 ? 25.726 -1.075 -26.249 1.00 72.69 103 LYS A CA 1
ATOM 818 C C . LYS A 1 103 ? 27.093 -0.396 -26.324 1.00 72.69 103 LYS A C 1
ATOM 820 O O . LYS A 1 103 ? 27.883 -0.740 -27.199 1.00 72.69 103 LYS A O 1
ATOM 825 N N . ALA A 1 104 ? 27.372 0.572 -25.453 1.00 66.44 104 ALA A N 1
ATOM 826 C CA . ALA A 1 104 ? 28.694 1.186 -25.366 1.00 66.44 104 ALA A CA 1
ATOM 827 C C . ALA A 1 104 ? 29.718 0.220 -24.750 1.00 66.44 104 ALA A C 1
ATOM 829 O O . ALA A 1 104 ? 30.849 0.157 -25.222 1.00 66.44 104 ALA A O 1
ATOM 830 N N . GLU A 1 105 ? 29.299 -0.560 -23.753 1.00 65.25 105 GLU A N 1
ATOM 831 C CA . GLU A 1 105 ? 30.149 -1.505 -23.022 1.00 65.25 105 GLU A CA 1
ATOM 832 C C . GLU A 1 105 ? 30.355 -2.834 -23.768 1.00 65.25 105 GLU A C 1
ATOM 834 O O . GLU A 1 105 ? 31.438 -3.405 -23.729 1.00 65.25 105 GLU A O 1
ATOM 839 N N . CYS A 1 106 ? 29.364 -3.288 -24.543 1.00 65.50 106 CYS A N 1
ATOM 840 C CA . CYS A 1 106 ? 29.479 -4.467 -25.410 1.00 65.50 106 CYS A CA 1
ATOM 841 C C . CYS A 1 106 ? 30.126 -4.171 -26.775 1.00 65.50 106 CYS A C 1
ATOM 843 O O . CYS A 1 106 ? 30.040 -5.009 -27.677 1.00 65.50 106 CYS A O 1
ATOM 845 N N . ARG A 1 107 ? 30.740 -2.995 -26.980 1.00 70.94 107 ARG A N 1
ATOM 846 C CA . ARG A 1 107 ? 31.492 -2.732 -28.213 1.00 70.94 107 ARG A CA 1
ATOM 847 C C . ARG A 1 107 ? 32.737 -3.627 -28.203 1.00 70.94 107 ARG A C 1
ATOM 849 O O . ARG A 1 107 ? 33.574 -3.466 -27.316 1.00 70.94 107 ARG A O 1
ATOM 856 N N . PRO A 1 108 ? 32.877 -4.566 -29.151 1.00 73.12 108 PRO A N 1
ATOM 857 C CA . PRO A 1 108 ? 34.037 -5.435 -29.162 1.00 73.12 108 PRO A CA 1
ATOM 858 C C . PRO A 1 108 ? 35.316 -4.616 -29.421 1.00 73.12 108 PRO A C 1
ATOM 860 O O . PRO A 1 108 ? 35.256 -3.609 -30.132 1.00 73.12 108 PRO A O 1
ATOM 863 N N . PRO A 1 109 ? 36.464 -5.016 -28.844 1.00 72.25 109 PRO A N 1
ATOM 864 C CA . PRO A 1 109 ? 37.725 -4.310 -29.006 1.00 72.25 109 PRO A CA 1
ATOM 865 C C . PRO A 1 109 ? 38.341 -4.653 -30.369 1.00 72.25 109 PRO A C 1
ATOM 867 O O . PRO A 1 109 ? 39.259 -5.466 -30.445 1.00 72.25 109 PRO A O 1
ATOM 870 N N . TYR A 1 110 ? 37.821 -4.062 -31.443 1.00 61.78 110 TYR A N 1
ATOM 871 C CA . TYR A 1 110 ? 38.513 -3.952 -32.731 1.00 61.78 110 TYR A CA 1
ATOM 872 C C . TYR A 1 110 ? 38.181 -2.615 -33.391 1.00 61.78 110 TYR A C 1
ATOM 874 O O . TYR A 1 110 ? 36.973 -2.301 -33.515 1.00 61.78 110 TYR A O 1
#

Solvent-accessible surface area (backbone atoms only — not comparable to full-atom values): 7120 Å² total; per-residue (Å²): 140,82,86,88,84,87,73,96,81,83,78,85,85,86,74,72,77,91,80,52,54,78,64,55,54,49,51,51,50,51,50,54,51,50,52,53,50,52,55,51,51,50,58,52,55,75,70,58,84,86,85,86,90,83,74,63,87,89,68,45,64,71,56,52,52,53,50,51,34,56,75,71,69,52,79,78,51,74,66,56,50,53,54,48,50,57,50,50,54,52,52,53,53,50,52,57,51,49,54,54,49,50,55,63,70,67,54,70,99,122

Mean predicted aligned error: 13.86 Å

Sequence (110 aa):
MADFLPTRSVLNQCFPVCLLSSTEVEQLRKSKEIDKSLSRDKTYAERLVKILLLGAGESGKSTFLKQMRIIHGQDFDQQDREEFRATIYSNVIKALSMDRLGKAECRPPY

Radius of gyration: 32.61 Å; Cα contacts (8 Å, |Δi|>4): 9; chains: 1; bounding box: 64×33×110 Å

Secondary structure (DSSP, 8-state):
---------S-SSS-SSSSS-HHHHHHHHHHHHHHHHHHHHHHHHHHPPP-----STTSSHHHHHHHHHHHTT-PPPHHHHHHHHHHHHHHHHHHHHHHHHHHHHT----

InterPro domains:
  IPR001019 Guanine nucleotide binding protein, alpha subunit [PF00503] (29-97)
  IPR001019 Guanine nucleotide binding protein, alpha subunit [PS51882] (47-110)
  IPR001019 Guanine nucleotide binding protein, alpha subunit [PTHR10218] (26-97)
  IPR011025 G protein alpha subunit, helical insertion [G3DSA:1.10.400.10] (77-96)
  IPR027417 P-loop containing nucleoside triphosphate hydrolase [G3DSA:3.40.50.300] (50-76)
  IPR027417 P-loop containing nucleoside triphosphate hydrolase [SSF52540] (26-76)

Foldseek 3Di:
DDDDDDDDDPPPPPDDPPPDDPVVVVVVVVVVVVVVVVVVVVVVVVPDDDDDDDDDPPPCPVVVVVVVCVVVPNDQDPVNVVVVVVVVVVVVVVVVVVVVVVVVVPPDDD

pLDDT: mean 81.27, std 17.44, range [37.84, 96.19]

Organism: Oncorhynchus kisutch (NCBI:txid8019)